Protein AF-A0A1I6NYI1-F1 (afdb_monomer_lite)

Sequence (75 aa):
MPAISLIGAVLFVLQAVVGYDLYRSLPSSGISEMVIGAMITGVGITFLFVFGMVPTLALDFVFVLISTVISSQFN

Secondary structure (DSSP, 8-state):
--S-SHHHHHHHHHHHHHHHHHHHHS-S--HHHHHHHHHHHHHHHHHHHHT-HHHHHHHHHHHHHHHHHHHHH--

pLDDT: mean 74.38, std 8.05, range [46.91, 85.12]

Structure (mmCIF, N/CA/C/O backbone):
data_AF-A0A1I6NYI1-F1
#
_entry.id   AF-A0A1I6NYI1-F1
#
loop_
_atom_site.group_PDB
_atom_site.id
_atom_site.type_symbol
_atom_site.label_atom_id
_atom_site.label_alt_id
_atom_site.label_comp_id
_atom_site.label_asym_id
_atom_site.label_entity_id
_atom_site.label_seq_id
_atom_site.pdbx_PDB_ins_code
_atom_site.Cartn_x
_atom_site.Cartn_y
_atom_site.Cartn_z
_atom_site.occupancy
_atom_site.B_iso_or_equiv
_atom_site.auth_seq_id
_atom_site.auth_comp_id
_atom_site.auth_asym_id
_atom_site.auth_atom_id
_atom_site.pdbx_PDB_model_num
ATOM 1 N N . MET A 1 1 ? 9.885 4.400 -19.354 1.00 48.66 1 MET A N 1
ATOM 2 C CA . MET A 1 1 ? 8.725 4.181 -20.249 1.00 48.66 1 MET A CA 1
ATOM 3 C C . MET A 1 1 ? 7.482 4.339 -19.394 1.00 48.66 1 MET A C 1
ATOM 5 O O . MET A 1 1 ? 7.450 3.705 -18.346 1.00 48.66 1 MET A O 1
ATOM 9 N N . PRO A 1 2 ? 6.560 5.256 -19.727 1.00 46.91 2 PRO A N 1
ATOM 10 C CA . PRO A 1 2 ? 5.503 5.654 -18.807 1.00 46.91 2 PRO A CA 1
ATOM 11 C C . PRO A 1 2 ? 4.609 4.454 -18.500 1.00 46.91 2 PRO A C 1
ATOM 13 O O . PRO A 1 2 ? 4.357 3.628 -19.377 1.00 46.91 2 PRO A O 1
ATOM 16 N N . ALA A 1 3 ? 4.154 4.373 -17.252 1.00 52.59 3 ALA A N 1
ATOM 17 C CA . ALA A 1 3 ? 3.317 3.330 -16.666 1.00 52.59 3 ALA A CA 1
ATOM 18 C C . ALA A 1 3 ? 1.882 3.276 -17.249 1.00 52.59 3 ALA A C 1
ATOM 20 O O . ALA A 1 3 ? 0.914 3.073 -16.528 1.00 52.59 3 ALA A O 1
ATOM 21 N N . ILE A 1 4 ? 1.755 3.435 -18.570 1.00 55.66 4 ILE A N 1
ATOM 22 C CA . ILE A 1 4 ? 0.560 3.192 -19.392 1.00 55.66 4 ILE A CA 1
ATOM 23 C C . ILE A 1 4 ? 0.712 1.814 -20.064 1.00 55.66 4 ILE A C 1
ATOM 25 O O . ILE A 1 4 ? 0.383 1.609 -21.228 1.00 55.66 4 ILE A O 1
ATOM 29 N N . SER A 1 5 ? 1.312 0.855 -19.360 1.00 69.69 5 SER A N 1
ATOM 30 C CA . SER A 1 5 ? 1.202 -0.551 -19.735 1.00 69.69 5 SER A CA 1
ATOM 31 C C . SER A 1 5 ? 0.037 -1.150 -18.955 1.00 69.69 5 SER A C 1
ATOM 33 O O . SER A 1 5 ? -0.316 -0.663 -17.879 1.00 69.69 5 SER A O 1
ATOM 35 N N . LEU A 1 6 ? -0.551 -2.224 -19.475 1.00 70.81 6 LEU A N 1
ATOM 36 C CA . LEU A 1 6 ? -1.640 -2.946 -18.809 1.00 70.81 6 LEU A CA 1
ATOM 37 C C . LEU A 1 6 ? -1.254 -3.349 -17.369 1.00 70.81 6 LEU A C 1
ATOM 39 O O . LEU A 1 6 ? -2.083 -3.324 -16.468 1.00 70.81 6 LEU A O 1
ATOM 43 N N . ILE A 1 7 ? 0.037 -3.605 -17.139 1.00 74.38 7 ILE A N 1
ATOM 44 C CA . ILE A 1 7 ? 0.617 -3.898 -15.823 1.00 74.38 7 ILE A CA 1
ATOM 45 C C . ILE A 1 7 ? 0.587 -2.667 -14.903 1.00 74.38 7 ILE A C 1
ATOM 47 O O . ILE A 1 7 ? 0.234 -2.788 -13.735 1.00 74.38 7 ILE A O 1
ATOM 51 N N . GLY A 1 8 ? 0.900 -1.475 -15.417 1.00 69.06 8 GLY A N 1
ATOM 52 C CA . GLY A 1 8 ? 0.797 -0.227 -14.652 1.00 69.06 8 GLY A CA 1
ATOM 53 C C . GLY A 1 8 ? -0.638 0.070 -14.207 1.00 69.06 8 GLY A C 1
ATOM 54 O O . GLY A 1 8 ? -0.852 0.468 -13.066 1.00 69.06 8 GLY A O 1
ATOM 55 N N . ALA A 1 9 ? -1.626 -0.209 -15.065 1.00 73.31 9 ALA A N 1
ATOM 56 C CA . ALA A 1 9 ? -3.042 -0.066 -14.722 1.00 73.31 9 ALA A CA 1
ATOM 57 C C . ALA A 1 9 ? -3.484 -1.057 -13.631 1.00 73.31 9 ALA A C 1
ATOM 59 O O . ALA A 1 9 ? -4.182 -0.668 -12.699 1.00 73.31 9 ALA A O 1
ATOM 60 N N . VAL A 1 10 ? -3.037 -2.316 -13.699 1.00 79.12 10 VAL A N 1
ATOM 61 C CA . VAL A 1 10 ? -3.303 -3.314 -12.647 1.00 79.12 10 VAL A CA 1
ATOM 62 C C . VAL A 1 10 ? -2.696 -2.880 -11.313 1.00 79.12 10 VAL A C 1
ATOM 64 O O . VAL A 1 10 ? -3.364 -2.955 -10.285 1.00 79.12 10 VAL A O 1
ATOM 67 N N . LEU A 1 11 ? -1.462 -2.373 -11.322 1.00 74.81 11 LEU A N 1
ATOM 68 C CA . LEU A 1 11 ? -0.814 -1.869 -10.110 1.00 74.81 11 LEU A CA 1
ATOM 69 C C . LEU A 1 11 ? -1.528 -0.637 -9.551 1.00 74.81 11 LEU A C 1
ATOM 71 O O . LEU A 1 11 ? -1.672 -0.517 -8.343 1.00 74.81 11 LEU A O 1
ATOM 75 N N . PHE A 1 12 ? -2.050 0.236 -10.410 1.00 77.25 12 PHE A N 1
ATOM 76 C CA . PHE A 1 12 ? -2.864 1.373 -9.985 1.00 77.25 12 PHE A CA 1
ATOM 77 C C . PHE A 1 12 ? -4.155 0.931 -9.281 1.00 77.25 12 PHE A C 1
ATOM 79 O O . PHE A 1 12 ? -4.531 1.490 -8.252 1.00 77.25 12 PHE A O 1
ATOM 86 N N . VAL A 1 13 ? -4.818 -0.106 -9.801 1.00 81.19 13 VAL A N 1
ATOM 87 C CA . VAL A 1 13 ? -5.993 -0.701 -9.147 1.00 81.19 13 VAL A CA 1
ATOM 88 C C . VAL A 1 13 ? -5.605 -1.342 -7.812 1.00 81.19 13 VAL A C 1
ATOM 90 O O . VAL A 1 13 ? -6.326 -1.167 -6.833 1.00 81.19 13 VAL A O 1
ATOM 93 N N . LEU A 1 14 ? -4.452 -2.015 -7.734 1.00 79.12 14 LEU A N 1
ATOM 94 C CA . LEU A 1 14 ? -3.937 -2.570 -6.477 1.00 79.12 14 LEU A CA 1
ATOM 95 C C . LEU A 1 14 ? -3.706 -1.486 -5.417 1.00 79.12 14 LEU A C 1
ATOM 97 O O . LEU A 1 14 ? -4.107 -1.689 -4.275 1.00 79.12 14 LEU A O 1
ATOM 101 N N . GLN A 1 15 ? -3.181 -0.314 -5.792 1.00 79.75 15 GLN A N 1
ATOM 102 C CA . GLN A 1 15 ? -3.036 0.816 -4.862 1.00 79.75 15 GLN A CA 1
ATOM 103 C C . GLN A 1 15 ? -4.375 1.259 -4.266 1.00 79.75 15 GLN A C 1
ATOM 105 O O . GLN A 1 15 ? -4.476 1.492 -3.062 1.00 79.75 15 GLN A O 1
ATOM 110 N N . ALA A 1 16 ? -5.420 1.336 -5.094 1.00 77.88 16 ALA A N 1
ATOM 111 C CA . ALA A 1 16 ? -6.756 1.698 -4.628 1.00 77.88 16 ALA A CA 1
ATOM 112 C C . ALA A 1 16 ? -7.344 0.641 -3.676 1.00 77.88 16 ALA A C 1
ATOM 114 O O . ALA A 1 16 ? -7.998 0.992 -2.695 1.00 77.88 16 ALA A O 1
ATOM 115 N N . VAL A 1 17 ? -7.092 -0.647 -3.935 1.00 82.00 17 VAL A N 1
ATOM 116 C CA . VAL A 1 17 ? -7.535 -1.752 -3.069 1.00 82.00 17 VAL A CA 1
ATOM 117 C C . VAL A 1 17 ? -6.814 -1.721 -1.722 1.00 82.00 17 VAL A C 1
ATOM 119 O O . VAL A 1 17 ? -7.473 -1.820 -0.691 1.00 82.00 17 VAL A O 1
ATOM 122 N N . VAL A 1 18 ? -5.491 -1.532 -1.713 1.00 80.31 18 VAL A N 1
ATOM 123 C CA . VAL A 1 18 ? -4.691 -1.437 -0.479 1.00 80.31 18 VAL A CA 1
ATOM 124 C C . VAL A 1 18 ? -5.107 -0.220 0.351 1.00 80.31 18 VAL A C 1
ATOM 126 O O . VAL A 1 18 ? -5.304 -0.337 1.560 1.00 80.31 18 VAL A O 1
ATOM 129 N N . GLY A 1 19 ? -5.316 0.936 -0.287 1.00 75.19 19 GLY A N 1
ATOM 130 C CA . GLY A 1 19 ? -5.817 2.135 0.388 1.00 75.19 19 GLY A CA 1
ATOM 131 C C . GLY A 1 19 ? -7.216 1.950 0.986 1.00 75.19 19 GLY A C 1
ATOM 132 O O . GLY A 1 19 ? -7.482 2.435 2.086 1.00 75.19 19 GLY A O 1
ATOM 133 N N . TYR A 1 20 ? -8.096 1.217 0.297 1.00 77.25 20 TYR A N 1
ATOM 134 C CA . TYR A 1 20 ? -9.431 0.883 0.799 1.00 77.25 20 TYR A CA 1
ATOM 135 C C . TYR A 1 20 ? -9.396 -0.110 1.969 1.00 77.25 20 TYR A C 1
ATOM 137 O O . TYR A 1 20 ? -10.152 0.049 2.928 1.00 77.25 20 TYR A O 1
ATOM 145 N N . ASP A 1 21 ? -8.514 -1.109 1.918 1.00 79.31 21 ASP A N 1
ATOM 146 C CA . ASP A 1 21 ? -8.331 -2.073 3.007 1.00 79.31 21 ASP A CA 1
ATOM 147 C C . ASP A 1 21 ? -7.854 -1.376 4.290 1.00 79.31 21 ASP A C 1
ATOM 149 O O . ASP A 1 21 ? -8.462 -1.526 5.347 1.00 79.31 21 ASP A O 1
ATOM 153 N N . LEU A 1 22 ? -6.855 -0.496 4.174 1.00 73.19 22 LEU A N 1
ATOM 154 C CA . LEU A 1 22 ? -6.385 0.345 5.279 1.00 73.19 22 LEU A CA 1
ATOM 155 C C . LEU A 1 22 ? -7.463 1.279 5.831 1.00 73.19 22 LEU A C 1
ATOM 157 O O . LEU A 1 22 ? -7.554 1.438 7.045 1.00 73.19 22 LEU A O 1
ATOM 161 N N . TYR A 1 23 ? -8.284 1.879 4.964 1.00 75.19 23 TYR A N 1
ATOM 162 C CA . TYR A 1 23 ? -9.435 2.680 5.388 1.00 75.19 23 TYR A CA 1
ATOM 163 C C . TYR A 1 23 ? -10.407 1.856 6.241 1.00 75.19 23 TYR A C 1
ATOM 165 O O . TYR A 1 23 ? -10.859 2.322 7.284 1.00 75.19 23 TYR A O 1
ATOM 173 N N . ARG A 1 24 ? -10.706 0.622 5.821 1.00 76.69 24 ARG A N 1
ATOM 174 C CA . ARG A 1 24 ? -11.644 -0.261 6.520 1.00 76.69 24 ARG A CA 1
ATOM 175 C C . ARG A 1 24 ? -11.094 -0.795 7.845 1.00 76.69 24 ARG A C 1
ATOM 177 O O . ARG A 1 24 ? -11.880 -1.047 8.755 1.00 76.69 24 ARG A O 1
ATOM 184 N N . SER A 1 25 ? -9.783 -0.985 7.945 1.00 72.94 25 SER A N 1
ATOM 185 C CA . SER A 1 25 ? -9.125 -1.490 9.155 1.00 72.94 25 SER A CA 1
ATOM 186 C C . SER A 1 25 ? -9.025 -0.457 10.279 1.00 72.94 25 SER A C 1
ATOM 188 O O . SER A 1 25 ? -8.726 -0.824 11.414 1.00 72.94 25 SER A O 1
ATOM 190 N N . LEU A 1 26 ? -9.256 0.829 9.997 1.00 70.94 26 LEU A N 1
ATOM 191 C CA . LEU A 1 26 ? -9.214 1.875 11.015 1.00 70.94 26 LEU A CA 1
ATOM 192 C C . LEU A 1 26 ? -10.522 1.912 11.837 1.00 70.94 26 LEU A C 1
ATOM 194 O O . LEU A 1 26 ? -11.615 1.795 11.278 1.00 70.94 26 LEU A O 1
ATOM 198 N N . PRO A 1 27 ? -10.433 2.061 13.172 1.00 64.88 27 PRO A N 1
ATOM 199 C CA . PRO A 1 27 ? -11.601 2.142 14.044 1.00 64.88 27 PRO A CA 1
ATOM 200 C C . PRO A 1 27 ? -12.359 3.461 13.834 1.00 64.88 27 PRO A C 1
ATOM 202 O O . PRO A 1 27 ? -11.811 4.533 14.087 1.00 64.88 27 PRO A O 1
ATOM 205 N N . SER A 1 28 ? -13.637 3.349 13.442 1.00 67.50 28 SER A N 1
ATOM 206 C CA . SER A 1 28 ? -14.470 4.428 12.887 1.00 67.50 28 SER A CA 1
ATOM 207 C C . SER A 1 28 ? -14.306 5.790 13.577 1.00 67.50 28 SER A C 1
ATOM 209 O O . SER A 1 28 ? -14.873 6.058 14.641 1.00 67.50 28 SER A O 1
ATOM 211 N N . SER A 1 29 ? -13.576 6.678 12.919 1.00 57.53 29 SER A N 1
ATOM 212 C CA . SER A 1 29 ? -13.271 8.038 13.362 1.00 57.53 29 SER A CA 1
ATOM 213 C C . SER A 1 29 ? -13.642 9.110 12.323 1.00 57.53 29 SER A C 1
ATOM 215 O O . SER A 1 29 ? -13.492 10.304 12.584 1.00 57.53 29 SER A O 1
ATOM 217 N N . GLY A 1 30 ? -14.227 8.731 11.178 1.00 64.25 30 GLY A N 1
ATOM 218 C CA . GLY A 1 30 ? -14.894 9.657 10.251 1.00 64.25 30 GLY A CA 1
ATOM 219 C C . GLY A 1 30 ? -14.017 10.135 9.086 1.00 64.25 30 GLY A C 1
ATOM 220 O O . GLY A 1 30 ? -13.232 9.372 8.533 1.00 64.25 30 GLY A O 1
ATOM 221 N N . ILE A 1 31 ? -14.161 11.409 8.679 1.00 65.88 31 ILE A N 1
ATOM 222 C CA . ILE A 1 31 ? -13.505 12.016 7.489 1.00 65.88 31 ILE A CA 1
ATOM 223 C C . ILE A 1 31 ? -11.976 11.817 7.492 1.00 65.88 31 ILE A C 1
ATOM 225 O O . ILE A 1 31 ? -11.363 11.705 6.431 1.00 65.88 31 ILE A O 1
ATOM 229 N N . SER A 1 32 ? -11.370 11.720 8.678 1.00 69.06 32 SER A N 1
ATOM 230 C CA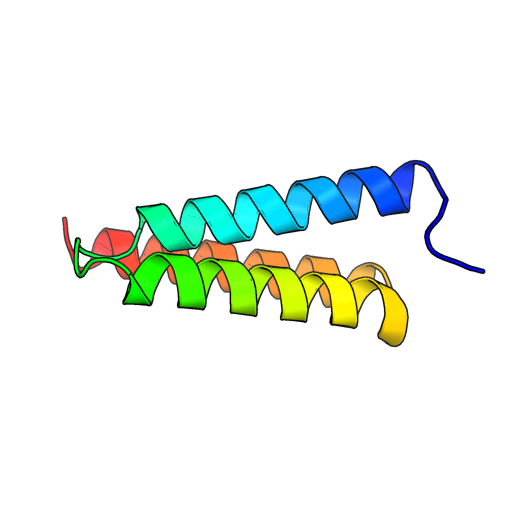 . SER A 1 32 ? -9.934 11.481 8.866 1.00 69.06 32 SER A CA 1
ATOM 231 C C . SER A 1 32 ? -9.442 10.205 8.167 1.00 69.06 32 SER A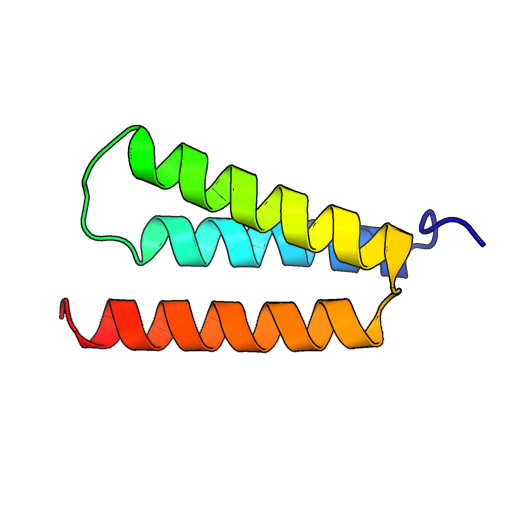 C 1
ATOM 233 O O . SER A 1 32 ? -8.394 10.207 7.527 1.00 69.06 32 SER A O 1
ATOM 235 N N . GLU A 1 33 ? -10.223 9.126 8.200 1.00 70.62 33 GLU A N 1
ATOM 236 C CA . GLU A 1 33 ? -9.825 7.817 7.658 1.00 70.62 33 GLU A CA 1
ATOM 237 C C . GLU A 1 33 ? -9.811 7.816 6.137 1.00 70.62 33 GLU A C 1
ATOM 239 O O . GLU A 1 33 ? -8.902 7.275 5.508 1.00 70.62 33 GLU A O 1
ATOM 244 N N . MET A 1 34 ? -10.803 8.474 5.538 1.00 68.00 34 MET A N 1
ATOM 245 C CA . MET A 1 34 ? -10.891 8.623 4.091 1.00 68.00 34 MET A CA 1
ATOM 246 C C . MET A 1 34 ? -9.713 9.450 3.556 1.00 68.00 34 MET A C 1
ATOM 248 O O . MET A 1 34 ? -9.156 9.127 2.507 1.00 68.00 34 MET A O 1
ATOM 252 N N . VAL A 1 35 ? -9.287 10.481 4.297 1.00 77.81 35 VAL A N 1
ATOM 253 C CA . VAL A 1 35 ? -8.097 11.276 3.956 1.00 77.81 35 VAL A CA 1
ATOM 254 C C . VAL A 1 35 ? -6.826 10.434 4.073 1.00 77.81 35 VAL A C 1
ATOM 256 O O . VAL A 1 35 ? -5.987 10.487 3.176 1.00 77.81 35 VAL A O 1
ATOM 259 N N . ILE A 1 36 ? -6.690 9.618 5.122 1.00 75.25 36 ILE A N 1
ATOM 260 C CA . ILE A 1 36 ? -5.533 8.727 5.300 1.00 75.25 36 ILE A CA 1
ATOM 261 C C . ILE A 1 36 ? -5.451 7.704 4.156 1.00 75.25 36 ILE A C 1
ATOM 263 O O . ILE A 1 36 ? -4.397 7.580 3.532 1.00 75.25 36 ILE A O 1
ATOM 267 N N . GLY A 1 37 ? -6.557 7.039 3.809 1.00 75.44 37 GLY A N 1
ATOM 268 C CA . GLY A 1 37 ? -6.603 6.092 2.688 1.00 75.44 37 GLY A CA 1
ATOM 269 C C . GLY A 1 37 ? -6.262 6.745 1.342 1.00 75.44 37 GLY A C 1
ATOM 270 O O . GLY A 1 37 ? -5.501 6.186 0.547 1.00 75.44 37 GLY A O 1
ATOM 271 N N . ALA A 1 38 ? -6.745 7.970 1.105 1.00 77.06 38 ALA A N 1
ATOM 272 C CA . ALA A 1 38 ? -6.410 8.737 -0.094 1.00 77.06 38 ALA A CA 1
ATOM 273 C C . ALA A 1 38 ? -4.922 9.130 -0.146 1.00 77.06 38 ALA A C 1
ATOM 275 O O . ALA A 1 38 ? -4.300 9.016 -1.203 1.00 77.06 38 ALA A O 1
ATOM 276 N N . MET A 1 39 ? -4.332 9.539 0.983 1.00 79.81 39 MET A N 1
ATOM 277 C CA . MET A 1 39 ? -2.903 9.866 1.066 1.00 79.81 39 MET A CA 1
ATOM 278 C C . MET A 1 39 ? -2.027 8.642 0.797 1.00 79.81 39 MET A C 1
ATOM 280 O O . MET A 1 39 ? -1.081 8.729 0.020 1.00 79.81 39 MET A O 1
ATOM 284 N N . ILE A 1 40 ? -2.371 7.489 1.371 1.00 79.69 40 ILE A N 1
ATOM 285 C CA . ILE A 1 40 ? -1.676 6.210 1.152 1.00 79.69 40 ILE A CA 1
ATOM 286 C C . ILE A 1 40 ? -1.736 5.814 -0.328 1.00 79.69 40 ILE A C 1
ATOM 288 O O . ILE A 1 40 ? -0.702 5.524 -0.932 1.00 79.69 40 ILE A O 1
ATOM 292 N N . THR A 1 41 ? -2.922 5.900 -0.935 1.00 78.19 41 THR A N 1
ATOM 293 C CA . THR A 1 41 ? -3.115 5.632 -2.369 1.00 78.19 41 THR A CA 1
ATOM 294 C C . THR A 1 41 ? -2.262 6.578 -3.224 1.00 78.19 41 THR A C 1
ATOM 296 O O . THR A 1 41 ? -1.582 6.146 -4.154 1.00 78.19 41 THR A O 1
ATOM 299 N N . GLY A 1 42 ? -2.230 7.873 -2.886 1.00 80.56 42 GLY A N 1
ATOM 300 C CA . GLY A 1 42 ? -1.407 8.871 -3.574 1.00 80.56 42 GLY A CA 1
ATOM 301 C C . GLY A 1 42 ? 0.099 8.613 -3.453 1.00 80.56 42 GLY A C 1
ATOM 302 O O . GLY A 1 42 ? 0.832 8.765 -4.436 1.00 80.56 42 GLY A O 1
ATOM 303 N N . VAL A 1 43 ? 0.569 8.172 -2.282 1.00 80.88 43 VAL A N 1
ATOM 304 C CA . VAL A 1 43 ? 1.973 7.789 -2.057 1.00 80.88 43 VAL A CA 1
ATOM 305 C C . VAL A 1 43 ? 2.343 6.579 -2.911 1.00 80.88 43 VAL A C 1
ATOM 307 O O . VAL A 1 43 ? 3.361 6.620 -3.602 1.00 80.88 43 VAL A O 1
ATOM 310 N N . GLY A 1 44 ? 1.507 5.542 -2.931 1.00 76.88 44 GLY A N 1
ATOM 311 C CA . GLY A 1 44 ? 1.751 4.340 -3.724 1.00 76.88 44 GLY A CA 1
ATOM 312 C C . GLY A 1 44 ? 1.770 4.597 -5.233 1.00 76.88 44 GLY A C 1
ATOM 313 O O . GLY A 1 44 ? 2.668 4.128 -5.938 1.00 76.88 44 GLY A O 1
ATOM 314 N N . ILE A 1 45 ? 0.859 5.444 -5.726 1.00 76.06 45 ILE A N 1
ATOM 315 C CA . ILE A 1 45 ? 0.867 5.924 -7.118 1.00 76.06 45 ILE A CA 1
ATOM 316 C C . ILE A 1 45 ? 2.161 6.690 -7.416 1.00 76.06 45 ILE A C 1
ATOM 318 O O . ILE A 1 45 ? 2.816 6.430 -8.424 1.00 76.06 45 ILE A O 1
ATOM 322 N N . THR A 1 46 ? 2.567 7.607 -6.535 1.00 77.69 46 THR A N 1
ATOM 323 C CA . THR A 1 46 ? 3.810 8.374 -6.714 1.00 77.69 46 THR A CA 1
ATOM 324 C C . THR A 1 46 ? 5.021 7.443 -6.768 1.00 77.69 46 THR A C 1
ATOM 326 O O . THR A 1 46 ? 5.869 7.579 -7.648 1.00 77.69 46 THR A O 1
ATOM 329 N N . PHE A 1 47 ? 5.073 6.439 -5.891 1.00 76.88 47 PHE A N 1
ATOM 330 C CA . PHE A 1 47 ? 6.132 5.433 -5.887 1.00 76.88 47 PHE A CA 1
ATOM 331 C C . PHE A 1 47 ? 6.181 4.618 -7.181 1.00 76.88 47 PHE A C 1
ATOM 333 O O . PHE A 1 47 ? 7.269 4.402 -7.717 1.00 76.88 47 PHE A O 1
ATOM 340 N N . LEU A 1 48 ? 5.021 4.238 -7.725 1.00 77.38 48 LEU A N 1
ATOM 341 C CA . LEU A 1 48 ? 4.926 3.510 -8.993 1.00 77.38 48 LEU A CA 1
ATOM 342 C C . LEU A 1 48 ? 5.545 4.297 -10.154 1.00 77.38 48 LEU A C 1
ATOM 344 O O . LEU A 1 48 ? 6.234 3.718 -10.995 1.00 77.38 48 LEU A O 1
ATOM 348 N N . PHE A 1 49 ? 5.329 5.614 -10.187 1.00 74.81 49 PHE A N 1
ATOM 349 C CA . PHE A 1 49 ? 5.856 6.479 -11.242 1.00 74.81 49 PHE A CA 1
ATOM 350 C C . PHE A 1 49 ? 7.319 6.896 -11.033 1.00 74.81 49 PHE A C 1
ATOM 352 O O . PHE A 1 49 ? 8.028 7.075 -12.022 1.00 74.81 49 PHE A O 1
ATOM 359 N N . VAL A 1 50 ? 7.779 7.045 -9.786 1.00 78.81 50 VAL A N 1
ATOM 360 C CA . VAL A 1 50 ? 9.135 7.534 -9.471 1.00 78.81 50 VAL A CA 1
ATOM 361 C C . VAL A 1 50 ? 10.149 6.396 -9.351 1.00 78.81 50 VAL A C 1
ATOM 363 O O . VAL A 1 50 ? 11.242 6.487 -9.906 1.00 78.81 50 VAL A O 1
ATOM 366 N N . PHE A 1 51 ? 9.800 5.324 -8.640 1.00 77.88 51 PHE A N 1
ATOM 367 C CA . PHE A 1 51 ?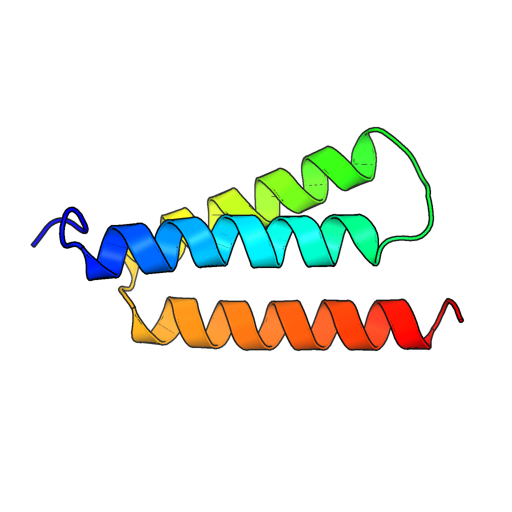 10.726 4.247 -8.275 1.00 77.88 51 PHE A CA 1
ATOM 368 C C . PHE A 1 51 ? 10.450 2.926 -9.016 1.00 77.88 51 PHE A C 1
ATOM 370 O O . PHE A 1 51 ? 11.309 2.043 -9.043 1.00 77.88 51 PHE A O 1
ATOM 377 N N . GLY A 1 52 ? 9.289 2.795 -9.663 1.00 73.38 52 GLY A N 1
ATOM 378 C CA . GLY A 1 52 ? 8.915 1.621 -10.453 1.00 73.38 52 GLY A CA 1
ATOM 379 C C . GLY A 1 52 ? 8.294 0.486 -9.629 1.00 73.38 52 GLY A C 1
ATOM 380 O O . GLY A 1 52 ? 8.039 0.615 -8.439 1.00 73.38 52 GLY A O 1
ATOM 381 N N . MET A 1 53 ? 8.031 -0.654 -10.276 1.00 72.75 53 MET A N 1
ATOM 382 C CA . MET A 1 53 ? 7.129 -1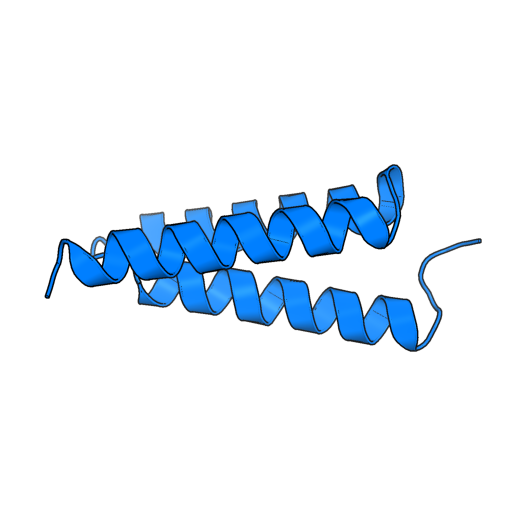.693 -9.742 1.00 72.75 53 MET A CA 1
ATOM 383 C C . M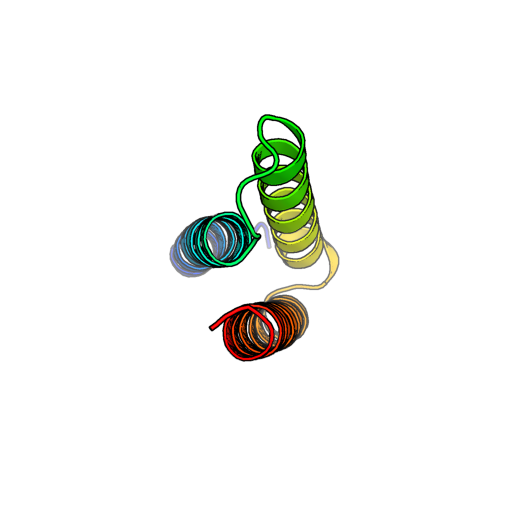ET A 1 53 ? 7.611 -2.388 -8.461 1.00 72.75 53 MET A C 1
ATOM 385 O O . MET A 1 53 ? 6.814 -2.635 -7.563 1.00 72.75 53 MET A O 1
ATOM 389 N N . VAL A 1 54 ? 8.898 -2.740 -8.378 1.00 76.62 54 VAL A N 1
ATOM 390 C CA . VAL A 1 54 ? 9.452 -3.516 -7.251 1.00 76.62 54 VAL A CA 1
ATOM 391 C C . VAL A 1 54 ? 9.297 -2.785 -5.908 1.00 76.62 54 VAL A C 1
ATOM 393 O O . VAL A 1 54 ? 8.742 -3.378 -4.982 1.00 76.62 54 VAL A O 1
ATOM 396 N N . PRO A 1 55 ? 9.726 -1.515 -5.770 1.00 75.38 55 PRO A N 1
ATOM 397 C CA . PRO A 1 55 ? 9.538 -0.781 -4.523 1.00 75.38 55 PRO A CA 1
ATOM 398 C C . PRO A 1 55 ? 8.063 -0.512 -4.209 1.00 75.38 55 PRO A C 1
ATOM 400 O O . PRO A 1 55 ? 7.700 -0.542 -3.039 1.00 75.38 55 PRO A O 1
ATOM 403 N N . THR A 1 56 ? 7.201 -0.323 -5.213 1.00 78.44 56 THR A N 1
ATOM 404 C CA . THR A 1 56 ? 5.751 -0.181 -5.001 1.00 78.44 56 THR A CA 1
ATOM 405 C C . THR A 1 56 ? 5.131 -1.431 -4.383 1.00 78.44 56 THR A C 1
ATOM 407 O O . THR A 1 56 ? 4.422 -1.324 -3.390 1.00 78.44 56 THR A O 1
ATOM 410 N N . LEU A 1 57 ? 5.458 -2.620 -4.899 1.00 77.50 57 LEU A N 1
ATOM 411 C CA . LEU A 1 57 ? 4.970 -3.882 -4.335 1.00 77.50 57 LEU A CA 1
ATOM 412 C C . LEU A 1 57 ? 5.463 -4.101 -2.901 1.00 77.50 57 LEU A C 1
ATOM 414 O O . LEU A 1 57 ? 4.706 -4.562 -2.053 1.00 77.50 57 LEU A O 1
ATOM 418 N N . ALA A 1 58 ? 6.721 -3.757 -2.610 1.00 82.25 58 ALA A N 1
ATOM 419 C CA . ALA A 1 58 ? 7.241 -3.830 -1.245 1.00 82.25 58 ALA A CA 1
ATOM 420 C C . ALA A 1 58 ? 6.456 -2.913 -0.291 1.00 82.25 58 ALA A C 1
ATOM 422 O O . ALA A 1 58 ? 6.161 -3.301 0.838 1.00 82.25 58 ALA A O 1
ATOM 423 N N . LEU A 1 59 ? 6.087 -1.720 -0.760 1.00 81.06 59 LEU A N 1
ATOM 424 C CA . LEU A 1 59 ? 5.301 -0.747 -0.008 1.00 81.06 59 LEU A CA 1
ATOM 425 C C . LEU A 1 59 ? 3.864 -1.252 0.232 1.00 81.06 59 LEU A C 1
ATOM 427 O O . LEU A 1 59 ? 3.376 -1.172 1.359 1.00 81.06 59 LEU A O 1
ATOM 431 N N . ASP A 1 60 ? 3.245 -1.888 -0.767 1.00 80.94 60 ASP A N 1
ATOM 432 C CA . ASP A 1 60 ? 1.938 -2.549 -0.629 1.00 80.94 60 ASP A CA 1
ATOM 433 C C . ASP A 1 60 ? 1.959 -3.650 0.435 1.00 80.94 60 ASP A C 1
ATOM 435 O O . ASP A 1 60 ? 1.065 -3.717 1.279 1.00 80.94 60 ASP A O 1
ATOM 439 N N . PHE A 1 61 ? 3.003 -4.485 0.456 1.00 81.81 61 PHE A N 1
ATOM 440 C CA . PHE A 1 61 ? 3.161 -5.519 1.484 1.00 81.81 61 PHE A CA 1
ATOM 441 C C . PHE A 1 61 ? 3.266 -4.930 2.893 1.00 81.81 61 PHE A C 1
ATOM 443 O O . PHE A 1 61 ? 2.658 -5.458 3.826 1.00 81.81 61 PHE A O 1
ATOM 450 N N . VAL A 1 62 ? 4.009 -3.832 3.055 1.00 85.12 62 VAL A N 1
ATOM 451 C CA . VAL A 1 62 ? 4.113 -3.128 4.341 1.00 85.12 62 VAL A CA 1
ATOM 452 C C . VAL A 1 62 ? 2.746 -2.598 4.768 1.00 85.12 62 VAL A C 1
ATOM 454 O O . VAL A 1 62 ? 2.357 -2.768 5.921 1.00 85.12 62 VAL A O 1
ATOM 457 N N . PHE A 1 63 ? 1.988 -2.012 3.844 1.00 81.38 63 PHE A N 1
ATOM 458 C CA . PHE A 1 63 ? 0.657 -1.480 4.116 1.00 81.38 63 PHE A CA 1
ATOM 459 C C . PHE A 1 63 ? -0.368 -2.550 4.492 1.00 81.38 63 PHE A C 1
ATOM 461 O O . PHE A 1 63 ? -1.105 -2.365 5.460 1.00 81.38 63 PHE A O 1
ATOM 468 N N . VAL A 1 64 ? -0.369 -3.695 3.809 1.00 81.81 64 VAL A N 1
ATOM 469 C CA . VAL A 1 64 ? -1.215 -4.844 4.170 1.00 81.81 64 VAL A CA 1
ATOM 470 C C . VAL A 1 64 ? -0.840 -5.392 5.550 1.00 81.81 64 VAL A C 1
ATOM 472 O O . VAL A 1 64 ? -1.715 -5.715 6.357 1.00 81.81 64 VAL A O 1
ATOM 475 N N . LEU A 1 65 ? 0.456 -5.458 5.866 1.00 83.31 65 LEU A N 1
ATOM 476 C CA . LEU A 1 65 ? 0.916 -5.899 7.181 1.00 83.31 65 LEU A CA 1
ATOM 477 C C . LEU A 1 65 ? 0.467 -4.928 8.279 1.00 83.31 65 LEU A C 1
ATOM 479 O O . LEU A 1 65 ? -0.049 -5.369 9.303 1.00 83.31 65 LEU A O 1
ATOM 483 N N . ILE A 1 66 ? 0.579 -3.618 8.046 1.00 82.69 66 ILE A N 1
ATOM 484 C CA . ILE A 1 66 ? 0.065 -2.585 8.957 1.00 82.69 66 ILE A CA 1
ATOM 485 C C . ILE A 1 66 ? -1.453 -2.724 9.132 1.00 82.69 66 ILE A C 1
ATOM 487 O O . ILE A 1 66 ? -1.917 -2.740 10.268 1.00 82.69 66 ILE A O 1
ATOM 491 N N . SER A 1 67 ? -2.213 -2.888 8.044 1.00 79.69 67 SER A N 1
ATOM 492 C CA . SER A 1 67 ? -3.670 -3.109 8.070 1.00 79.69 67 SER A CA 1
ATOM 493 C C . SER A 1 67 ? -4.050 -4.301 8.952 1.00 79.69 67 SER A C 1
ATOM 495 O O . SER A 1 67 ? -4.928 -4.208 9.815 1.00 79.69 67 SER A O 1
ATOM 497 N N . THR A 1 68 ? -3.319 -5.406 8.797 1.00 81.19 68 THR A N 1
ATOM 498 C CA . THR A 1 68 ? -3.519 -6.638 9.568 1.00 81.19 68 THR A CA 1
ATOM 499 C C . THR A 1 68 ? -3.198 -6.430 11.048 1.00 81.19 68 THR A C 1
ATOM 501 O O . THR A 1 68 ? -3.962 -6.855 11.914 1.00 81.19 68 THR A O 1
ATOM 504 N N . VAL A 1 69 ? -2.088 -5.749 11.355 1.00 82.25 69 VAL A N 1
ATOM 505 C CA . VAL A 1 69 ? -1.694 -5.432 12.735 1.00 82.25 69 VAL A CA 1
ATOM 506 C C . VAL A 1 69 ? -2.736 -4.534 13.394 1.00 82.25 69 VAL A C 1
ATOM 508 O O . VAL A 1 69 ? -3.191 -4.862 14.485 1.00 82.25 69 VAL A O 1
ATOM 511 N N . ILE A 1 70 ? -3.166 -3.458 12.731 1.00 79.75 70 ILE A N 1
ATOM 512 C CA . ILE A 1 70 ? -4.223 -2.564 13.225 1.00 79.75 70 ILE A CA 1
ATOM 513 C C . ILE A 1 70 ? -5.488 -3.378 13.512 1.00 79.75 70 ILE A C 1
ATOM 515 O O . ILE A 1 70 ? -5.970 -3.372 14.641 1.00 79.75 70 ILE A O 1
ATOM 519 N N . SER A 1 71 ? -5.956 -4.168 12.544 1.00 75.38 71 SER A N 1
ATOM 520 C CA . SER A 1 71 ? -7.143 -5.017 12.706 1.00 75.38 71 SER A CA 1
ATOM 521 C C . SER A 1 71 ? -7.034 -5.985 13.888 1.00 75.38 71 SER A C 1
ATOM 523 O O . SER A 1 71 ? -8.021 -6.221 14.573 1.00 75.38 71 SER A O 1
ATOM 525 N N . SER A 1 72 ? -5.843 -6.526 14.168 1.00 75.94 72 SER A N 1
ATOM 526 C CA . SER A 1 72 ? -5.617 -7.437 15.302 1.00 75.94 72 SER A CA 1
ATOM 527 C C . SER A 1 72 ? -5.648 -6.765 16.679 1.00 75.94 72 SER A C 1
ATOM 529 O O . SER A 1 72 ? -5.821 -7.452 17.677 1.00 75.94 72 SER A O 1
ATOM 531 N N . GLN A 1 73 ? -5.438 -5.446 16.753 1.00 71.25 73 GLN A N 1
ATOM 532 C CA . GLN A 1 73 ? -5.445 -4.694 18.015 1.00 71.25 73 GLN A CA 1
ATOM 533 C C . GLN A 1 73 ? -6.847 -4.197 18.397 1.00 71.25 73 GLN A C 1
ATOM 535 O O . GLN A 1 73 ? -7.080 -3.868 19.557 1.00 71.25 73 GLN A O 1
ATOM 540 N N . PHE A 1 74 ? -7.764 -4.115 17.427 1.00 62.28 74 PHE A N 1
ATOM 541 C CA . PHE A 1 74 ? -9.117 -3.573 17.603 1.00 62.28 74 PHE A CA 1
ATOM 542 C C . PHE A 1 74 ? -10.227 -4.640 17.572 1.00 62.28 74 PHE A C 1
ATOM 544 O O . PHE A 1 74 ? -11.404 -4.281 17.570 1.00 62.28 74 PHE A O 1
ATOM 551 N N . ASN A 1 75 ? -9.863 -5.925 17.559 1.00 54.22 75 ASN A N 1
ATOM 552 C CA . ASN A 1 75 ? -10.762 -7.085 17.539 1.00 54.22 75 ASN A CA 1
ATOM 553 C C . ASN A 1 75 ? -10.533 -7.938 18.793 1.00 54.22 75 ASN A C 1
ATOM 555 O O . ASN A 1 75 ? -11.529 -8.408 19.38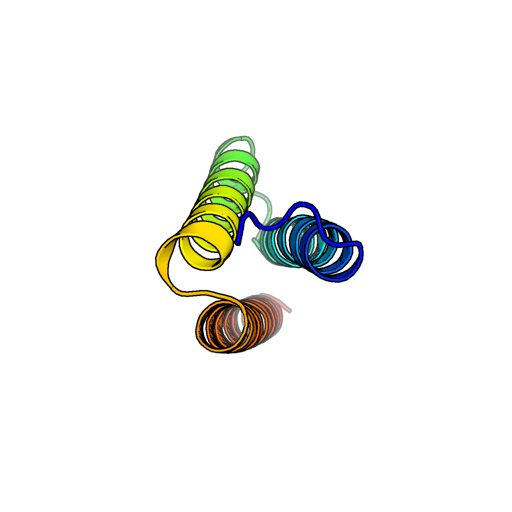4 1.00 54.22 75 ASN A O 1
#

Foldseek 3Di:
DALPDPVSVVLLVLLLVLLVLQLVLDDDPPPVSVVSSVVSSVVLNVCCGPVNDPVSVVSSVVSVVVSVVSNVVVD

Radius of gyration: 12.95 Å; chains: 1; bounding box: 26×20×38 Å

Organism: NCBI:txid619731